Protein AF-A0A958AET6-F1 (afdb_monomer)

Foldseek 3Di:
DLLVVLVVLLVVLVVLLVVLCVVCDPDRPDPLLVVLSVLLVVLSVQLPPCVQNVVPPVRNVSSVVSSVSNVVSSVVNVVVD

pLDDT: mean 94.29, std 5.46, range [73.06, 98.69]

Secondary structure (DSSP, 8-state):
-HHHHHHHHHHHHHHHHHHHHHHH-SS-S-HHHHHHHHHHHHHHHHHT-THHHHTGGGTHHHHHHHHHHHHHHHHHHHTT-

Solvent-accessible surface area (backbone atoms only — not comparable to full-atom values): 4360 Å² total; per-residue (Å²): 109,72,54,62,55,48,52,54,50,49,53,54,50,52,54,54,53,54,50,48,46,65,72,56,44,99,73,53,85,51,66,67,41,47,49,25,54,50,52,20,49,55,26,44,58,60,30,66,38,62,68,27,49,72,63,30,84,85,29,40,64,58,24,49,54,24,48,52,48,21,51,53,23,49,55,60,26,59,79,73,110

Mean predicted aligned error: 2.94 Å

Radius of gyration: 13.25 Å; Cα contacts (8 Å, |Δi|>4): 81; chains: 1; bounding box: 31×17×37 Å

Sequence (81 aa):
KMQKDTLRRIHKTSAALHALFKEAGPFPDDPQMRFQLNEAHWHLLRAETSCNLFWGEAWVDRAHKDLDAVWFNIDEARKRL

Structure (mmCIF, N/CA/C/O backbone):
data_AF-A0A958AET6-F1
#
_entry.id   AF-A0A958AET6-F1
#
loop_
_atom_site.group_PDB
_atom_site.id
_atom_site.type_symbol
_atom_site.label_atom_id
_atom_site.label_alt_id
_atom_site.label_comp_id
_atom_site.label_asym_id
_atom_site.label_entity_id
_atom_site.label_seq_id
_atom_site.pdbx_PDB_ins_code
_atom_site.Cartn_x
_atom_site.Cartn_y
_atom_site.Cartn_z
_atom_site.occupancy
_atom_site.B_iso_or_equiv
_atom_site.auth_seq_id
_atom_site.auth_comp_id
_atom_site.auth_asym_id
_atom_site.auth_atom_id
_atom_site.pdbx_PDB_model_num
ATOM 1 N N . LYS A 1 1 ? -8.142 -6.939 18.813 1.00 81.19 1 LYS A N 1
ATOM 2 C CA . LYS A 1 1 ? -9.090 -5.808 18.632 1.00 81.19 1 LYS A CA 1
ATOM 3 C C . LYS A 1 1 ? -8.904 -5.328 17.210 1.00 81.19 1 LYS A C 1
ATOM 5 O O . LYS A 1 1 ? -7.778 -4.964 16.875 1.00 81.19 1 LYS A O 1
ATOM 10 N N . MET A 1 2 ? -9.984 -5.280 16.438 1.00 87.88 2 MET A N 1
ATOM 11 C CA . MET A 1 2 ? -9.951 -5.138 14.981 1.00 87.88 2 MET A CA 1
ATOM 12 C C . MET A 1 2 ? -9.176 -3.905 14.478 1.00 87.88 2 MET A C 1
ATOM 14 O O . MET A 1 2 ? -8.427 -3.994 13.511 1.00 87.88 2 MET A O 1
ATOM 18 N N . GLN A 1 3 ? -9.219 -2.781 15.201 1.00 91.12 3 GLN A N 1
ATOM 19 C CA . GLN A 1 3 ? -8.418 -1.582 14.891 1.00 91.12 3 GLN A CA 1
ATOM 20 C C . GLN A 1 3 ? -6.899 -1.835 14.943 1.00 91.12 3 GLN A C 1
ATOM 22 O O . GLN A 1 3 ? -6.161 -1.408 14.059 1.00 91.12 3 GLN A O 1
ATOM 27 N N . LYS A 1 4 ? -6.413 -2.554 15.968 1.00 92.75 4 LYS A N 1
ATOM 28 C CA . LYS A 1 4 ? -4.983 -2.897 16.094 1.00 92.75 4 LYS A CA 1
ATOM 29 C C . LYS A 1 4 ? -4.552 -3.867 14.996 1.00 92.75 4 LYS A C 1
ATOM 31 O O . LYS A 1 4 ? -3.425 -3.783 14.517 1.00 92.75 4 LYS A O 1
ATOM 36 N N . ASP A 1 5 ? -5.439 -4.783 14.618 1.00 93.81 5 ASP A N 1
ATOM 37 C CA . ASP A 1 5 ? -5.207 -5.714 13.514 1.00 93.81 5 ASP A CA 1
ATOM 38 C C . ASP A 1 5 ? -5.138 -4.958 12.172 1.00 93.81 5 ASP A C 1
ATOM 40 O O . ASP A 1 5 ? -4.220 -5.184 11.384 1.00 93.81 5 ASP A O 1
ATOM 44 N N . THR A 1 6 ? -6.018 -3.972 11.972 1.00 94.56 6 THR A N 1
ATOM 45 C CA . THR A 1 6 ? -6.013 -3.077 10.802 1.00 94.56 6 THR A CA 1
ATOM 46 C C . THR A 1 6 ? -4.714 -2.277 10.714 1.00 94.56 6 THR A C 1
ATOM 48 O O . THR A 1 6 ? -4.072 -2.287 9.669 1.00 94.56 6 THR A O 1
ATOM 51 N N . LEU A 1 7 ? -4.259 -1.666 11.814 1.00 95.38 7 LEU A N 1
ATOM 52 C CA . LEU A 1 7 ? -2.980 -0.941 11.863 1.00 95.38 7 LEU A CA 1
ATOM 53 C C . LEU A 1 7 ? -1.783 -1.827 11.496 1.00 95.38 7 LEU A C 1
ATOM 55 O O . LEU A 1 7 ? -0.918 -1.416 10.725 1.00 95.38 7 LEU A O 1
ATOM 59 N N . ARG A 1 8 ? -1.742 -3.068 12.001 1.00 97.19 8 ARG A N 1
ATOM 60 C CA . ARG A 1 8 ? -0.697 -4.032 11.618 1.00 97.19 8 ARG A CA 1
ATOM 61 C C . ARG A 1 8 ? -0.740 -4.346 10.125 1.00 97.19 8 ARG A C 1
ATOM 63 O O . ARG A 1 8 ? 0.307 -4.451 9.487 1.00 97.19 8 ARG A O 1
ATOM 70 N N . ARG A 1 9 ? -1.940 -4.474 9.560 1.00 97.31 9 ARG A N 1
ATOM 71 C CA . ARG A 1 9 ? -2.132 -4.746 8.135 1.00 97.31 9 ARG A CA 1
ATOM 72 C C . ARG A 1 9 ? -1.721 -3.560 7.260 1.00 97.31 9 ARG A C 1
ATOM 74 O O . ARG A 1 9 ? -1.050 -3.783 6.254 1.00 97.31 9 ARG A O 1
ATOM 81 N N . ILE A 1 10 ? -2.048 -2.333 7.668 1.00 97.56 10 ILE A N 1
ATOM 82 C CA . ILE A 1 10 ? -1.571 -1.092 7.041 1.00 97.56 10 ILE A CA 1
ATOM 83 C C . ILE A 1 10 ? -0.045 -1.087 7.017 1.00 97.56 10 ILE A C 1
ATOM 85 O O . ILE A 1 10 ? 0.5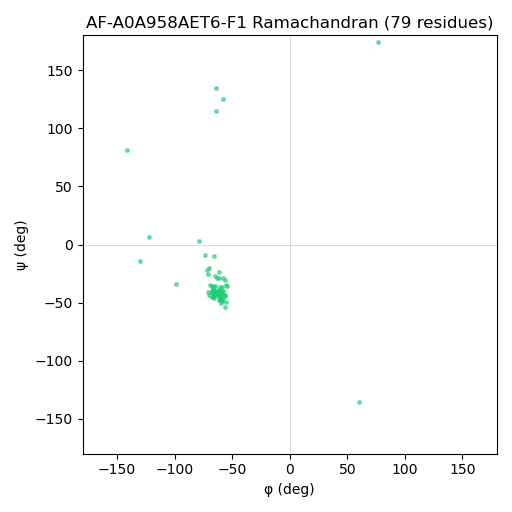41 -0.998 5.945 1.00 97.56 10 ILE A O 1
ATOM 89 N N . HIS A 1 11 ? 0.600 -1.286 8.170 1.00 98.19 11 HIS A N 1
ATOM 90 C CA . HIS A 1 11 ? 2.059 -1.255 8.264 1.00 98.19 11 HIS A CA 1
ATOM 91 C C . HIS A 1 11 ? 2.729 -2.284 7.341 1.00 98.19 11 HIS A C 1
ATOM 93 O O . HIS A 1 11 ? 3.643 -1.943 6.593 1.00 98.19 11 HIS A O 1
ATOM 99 N N . LYS A 1 12 ? 2.231 -3.530 7.328 1.00 98.44 12 LYS A N 1
ATOM 100 C CA . LYS A 1 12 ? 2.724 -4.580 6.423 1.00 98.44 12 LYS A CA 1
ATOM 101 C C . LYS A 1 12 ? 2.559 -4.196 4.948 1.00 98.44 12 LYS A C 1
ATOM 103 O O . LYS A 1 12 ? 3.465 -4.420 4.153 1.00 98.44 12 LYS A O 1
ATOM 108 N N . THR A 1 13 ? 1.402 -3.651 4.588 1.00 98.56 13 THR A N 1
ATOM 109 C CA . THR A 1 13 ? 1.067 -3.297 3.200 1.00 98.56 13 THR A CA 1
ATOM 110 C C . THR A 1 13 ? 1.896 -2.101 2.726 1.00 98.56 13 THR A C 1
ATOM 112 O O . THR A 1 13 ? 2.480 -2.150 1.647 1.00 98.56 13 THR A O 1
ATOM 115 N N . SER A 1 14 ? 2.045 -1.082 3.575 1.00 98.50 14 SER A N 1
ATOM 116 C CA . SER A 1 14 ? 2.907 0.076 3.334 1.00 98.50 14 SER A CA 1
ATOM 117 C C . SER A 1 14 ? 4.364 -0.342 3.127 1.00 98.50 14 SER A C 1
ATOM 119 O O . SER A 1 14 ? 4.973 0.042 2.130 1.00 98.50 14 SER A O 1
ATOM 121 N N . ALA A 1 15 ? 4.906 -1.205 3.993 1.00 98.50 15 ALA A N 1
ATOM 122 C CA . ALA A 1 15 ? 6.268 -1.716 3.845 1.00 98.50 15 ALA A CA 1
ATOM 123 C C . ALA A 1 15 ? 6.476 -2.464 2.514 1.00 98.50 15 ALA A C 1
ATOM 125 O O . ALA A 1 15 ? 7.492 -2.266 1.850 1.00 98.50 15 ALA A O 1
ATOM 126 N N . ALA A 1 16 ? 5.505 -3.286 2.102 1.00 98.44 16 ALA A N 1
ATOM 127 C CA . ALA A 1 16 ? 5.571 -4.016 0.839 1.00 98.44 16 ALA A CA 1
ATOM 128 C C . ALA A 1 16 ? 5.555 -3.078 -0.380 1.00 98.44 16 ALA A C 1
ATOM 130 O O . ALA A 1 16 ? 6.354 -3.264 -1.299 1.00 98.44 16 ALA A O 1
ATOM 131 N N . LEU A 1 17 ? 4.697 -2.052 -0.372 1.00 98.25 17 LEU A N 1
ATOM 132 C CA . LEU A 1 17 ? 4.635 -1.068 -1.453 1.00 98.25 17 LEU A CA 1
ATOM 133 C C . LEU A 1 17 ? 5.924 -0.236 -1.546 1.00 98.25 17 LEU A C 1
ATOM 135 O O . LEU A 1 17 ? 6.446 -0.031 -2.636 1.00 98.25 17 LEU A O 1
ATOM 139 N N . HIS A 1 18 ? 6.481 0.198 -0.414 1.00 97.88 18 HIS A N 1
ATOM 140 C CA . HIS A 1 18 ? 7.737 0.956 -0.3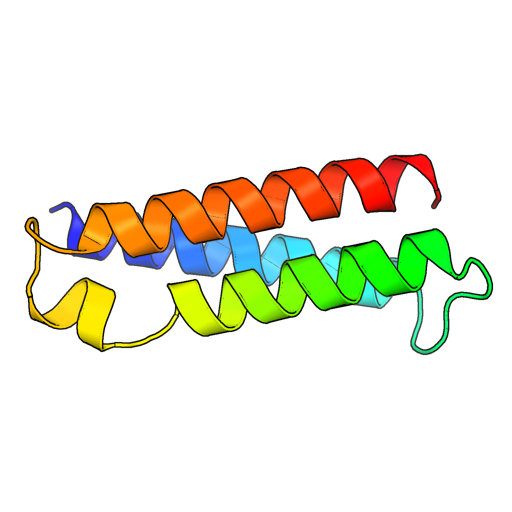99 1.00 97.88 18 HIS A CA 1
ATOM 141 C C . HIS A 1 18 ? 8.934 0.123 -0.872 1.00 97.88 18 HIS A C 1
ATOM 143 O O . HIS A 1 18 ? 9.808 0.645 -1.564 1.00 97.88 18 HIS A O 1
ATOM 149 N N . ALA A 1 19 ? 8.976 -1.169 -0.533 1.00 98.00 19 ALA A N 1
ATOM 150 C CA . ALA A 1 19 ? 9.980 -2.080 -1.077 1.00 98.00 19 ALA A CA 1
ATOM 151 C C . ALA A 1 19 ? 9.865 -2.174 -2.606 1.00 98.00 19 ALA A C 1
ATOM 153 O O . ALA A 1 19 ? 10.867 -2.034 -3.302 1.00 98.00 19 ALA A O 1
ATOM 154 N N . LEU A 1 20 ? 8.640 -2.298 -3.124 1.00 97.12 20 LEU A N 1
ATOM 155 C CA . LEU A 1 20 ? 8.393 -2.332 -4.561 1.00 97.12 20 LEU A CA 1
ATOM 156 C C . LEU A 1 20 ? 8.784 -1.020 -5.260 1.00 97.12 20 LEU A C 1
ATOM 158 O O . LEU A 1 20 ? 9.411 -1.065 -6.311 1.00 97.12 20 LEU A O 1
ATOM 162 N N . 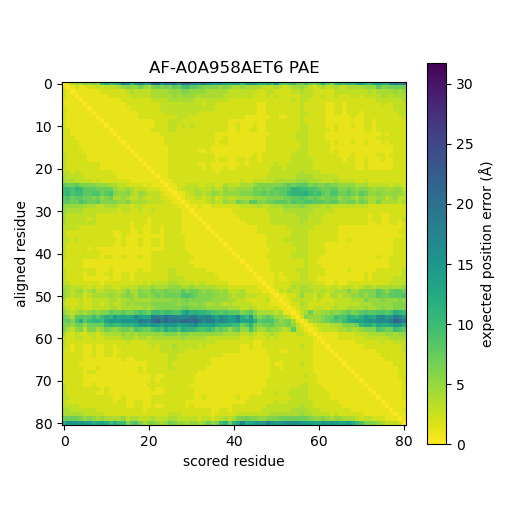PHE A 1 21 ? 8.489 0.144 -4.671 1.00 97.12 21 PHE A N 1
ATOM 163 C CA . PHE A 1 21 ? 8.963 1.433 -5.195 1.00 97.12 21 PHE A CA 1
AT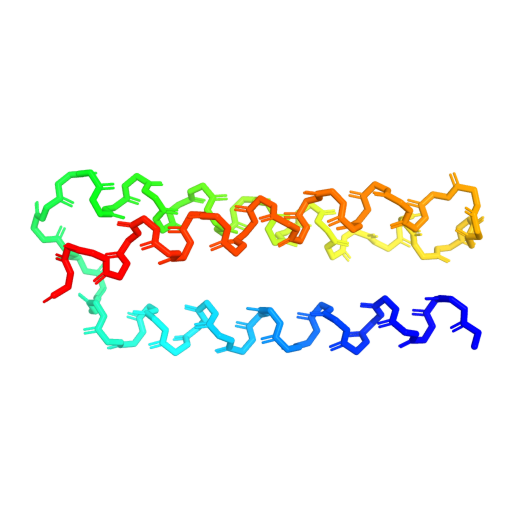OM 164 C C . PHE A 1 21 ? 10.491 1.498 -5.280 1.00 97.12 21 PHE A C 1
ATOM 166 O O . PHE A 1 21 ? 11.041 2.020 -6.247 1.00 97.12 21 PHE A O 1
ATOM 173 N N . LYS A 1 22 ? 11.186 0.955 -4.276 1.00 96.25 22 LYS A N 1
ATOM 174 C CA . LYS A 1 22 ? 12.650 0.900 -4.268 1.00 96.25 22 LYS A CA 1
ATOM 175 C C . LYS A 1 22 ? 13.195 -0.030 -5.356 1.00 96.25 22 LYS A C 1
ATOM 177 O O . LYS A 1 22 ? 14.208 0.304 -5.960 1.00 96.25 22 LYS A O 1
ATOM 182 N N . GLU A 1 23 ? 12.540 -1.167 -5.590 1.00 95.56 23 GLU A N 1
ATOM 183 C CA . GLU A 1 23 ? 12.880 -2.118 -6.660 1.00 95.56 23 GLU A CA 1
ATOM 184 C C . GLU A 1 23 ? 12.643 -1.512 -8.054 1.00 95.56 23 GLU A C 1
ATOM 186 O O . GLU A 1 23 ? 13.518 -1.588 -8.910 1.00 95.56 23 GLU A O 1
ATOM 191 N N . ALA A 1 24 ? 11.493 -0.867 -8.266 1.00 94.62 24 ALA A N 1
ATOM 192 C CA . ALA A 1 24 ? 11.091 -0.293 -9.552 1.00 94.62 24 ALA A CA 1
ATOM 193 C C . ALA A 1 24 ? 11.880 0.972 -9.943 1.00 94.62 24 ALA A C 1
ATOM 195 O O . ALA A 1 24 ? 11.930 1.345 -11.115 1.00 94.62 24 ALA A O 1
ATOM 196 N N . GLY A 1 25 ? 12.481 1.652 -8.964 1.00 93.19 25 GLY A N 1
ATOM 197 C CA . GLY A 1 25 ? 13.136 2.938 -9.163 1.00 93.19 25 GLY A CA 1
ATOM 198 C C . GLY A 1 25 ? 12.146 4.110 -9.293 1.00 93.19 25 GLY A C 1
ATOM 199 O O . GLY A 1 25 ? 10.929 3.926 -9.311 1.00 93.19 25 GLY A O 1
ATOM 200 N N . PRO A 1 26 ? 12.654 5.354 -9.356 1.00 86.50 26 PRO A N 1
ATOM 201 C CA . PRO A 1 26 ? 11.820 6.558 -9.289 1.00 86.50 26 PRO A CA 1
ATOM 202 C C . PRO A 1 26 ? 10.959 6.788 -10.539 1.00 86.50 26 PRO A C 1
ATOM 204 O O . PRO A 1 26 ? 9.920 7.439 -10.449 1.00 86.50 26 PRO A O 1
ATOM 207 N N . PHE A 1 27 ? 11.376 6.265 -11.696 1.00 86.81 27 PHE A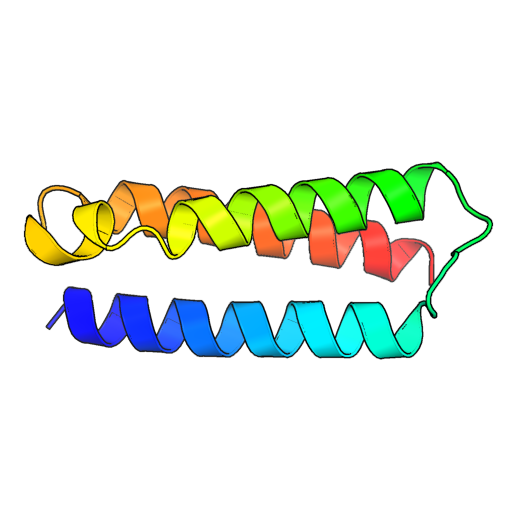 N 1
ATOM 208 C CA . PHE A 1 27 ? 10.692 6.454 -12.975 1.00 86.81 27 PHE A CA 1
ATOM 209 C C . PHE A 1 27 ? 10.726 5.160 -13.800 1.00 86.81 27 PHE A C 1
ATOM 211 O O . PHE A 1 2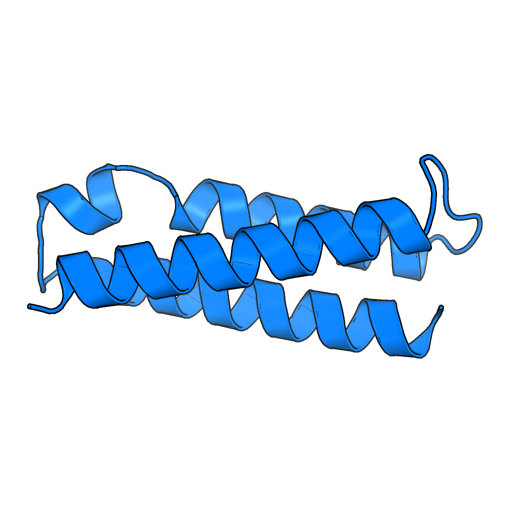7 ? 11.579 5.026 -14.673 1.00 86.81 27 PHE A O 1
ATOM 218 N N . PRO A 1 28 ? 9.827 4.197 -13.529 1.00 91.31 28 PRO A N 1
ATOM 219 C CA . PRO A 1 28 ? 9.739 2.985 -14.335 1.00 91.31 28 PRO A CA 1
ATOM 220 C C . PRO A 1 28 ? 9.326 3.320 -15.772 1.00 91.31 28 PRO A C 1
ATOM 222 O O . PRO A 1 28 ? 8.382 4.086 -15.981 1.00 91.31 28 PRO A O 1
ATOM 225 N N . ASP A 1 29 ? 9.995 2.735 -16.766 1.00 92.62 29 ASP A N 1
ATOM 226 C CA . ASP A 1 29 ? 9.702 3.014 -18.178 1.00 92.62 29 ASP A CA 1
ATOM 227 C C . ASP A 1 29 ? 8.315 2.491 -18.593 1.00 92.62 29 ASP A C 1
ATOM 229 O O . ASP A 1 29 ? 7.584 3.168 -19.325 1.00 92.62 29 ASP A O 1
ATOM 233 N N . ASP A 1 30 ? 7.897 1.335 -18.061 1.00 95.44 30 ASP A N 1
ATOM 234 C CA . ASP A 1 30 ? 6.593 0.731 -18.347 1.00 95.44 30 ASP A CA 1
ATOM 235 C C . ASP A 1 30 ? 5.438 1.630 -17.832 1.00 95.44 30 ASP A C 1
ATOM 237 O O . ASP A 1 30 ? 5.280 1.833 -16.620 1.00 95.44 30 ASP A O 1
ATOM 241 N N . PRO A 1 31 ? 4.595 2.191 -18.728 1.00 95.38 31 PRO A N 1
ATOM 242 C CA . PRO A 1 31 ? 3.428 2.985 -18.343 1.00 95.38 31 PRO A CA 1
ATOM 243 C C . PRO A 1 31 ? 2.429 2.211 -17.480 1.00 95.38 31 PRO A C 1
ATOM 245 O O . PRO A 1 31 ? 1.825 2.784 -16.572 1.00 95.38 31 PRO A O 1
ATOM 248 N N . GLN A 1 32 ? 2.251 0.917 -17.746 1.00 96.50 32 GLN A N 1
ATOM 249 C CA . GLN A 1 32 ? 1.313 0.092 -17.004 1.00 96.50 32 GLN A CA 1
ATOM 250 C C . GLN A 1 32 ? 1.827 -0.162 -15.590 1.00 96.50 32 GLN A C 1
ATOM 252 O O . GLN A 1 32 ? 1.042 -0.069 -14.650 1.00 96.50 32 GLN A O 1
ATOM 257 N N . MET A 1 33 ? 3.125 -0.417 -15.422 1.00 96.00 33 MET A N 1
ATOM 258 C CA . MET A 1 33 ? 3.747 -0.529 -14.101 1.00 96.00 33 MET A CA 1
ATOM 259 C C . MET A 1 33 ? 3.585 0.765 -13.294 1.00 96.00 33 MET A C 1
ATOM 261 O O . MET A 1 33 ? 3.138 0.721 -12.148 1.00 96.00 33 MET A O 1
ATOM 265 N N . ARG A 1 34 ? 3.864 1.927 -13.905 1.00 95.81 34 ARG A N 1
ATOM 266 C CA . ARG A 1 34 ? 3.647 3.243 -13.276 1.00 95.81 34 ARG A CA 1
ATOM 267 C C . ARG A 1 34 ? 2.206 3.434 -12.816 1.00 95.81 34 ARG A C 1
ATOM 269 O O . ARG A 1 34 ? 1.979 3.908 -11.706 1.00 95.81 34 ARG A O 1
ATOM 276 N N . PHE A 1 35 ? 1.241 3.055 -13.653 1.00 96.81 35 PHE A N 1
ATOM 277 C CA . PHE A 1 35 ? -0.174 3.111 -13.301 1.00 96.81 35 PHE A CA 1
ATOM 278 C C . PHE A 1 35 ? -0.481 2.254 -12.066 1.00 96.81 35 PHE A C 1
ATOM 280 O O . PHE A 1 35 ? -1.037 2.770 -11.103 1.00 96.81 35 PHE A O 1
ATOM 287 N N . GLN A 1 36 ? -0.052 0.988 -12.049 1.00 98.12 36 GLN A N 1
ATOM 288 C CA . GLN A 1 36 ? -0.305 0.076 -10.925 1.00 98.12 36 GLN A CA 1
ATOM 289 C C . GLN A 1 36 ? 0.326 0.586 -9.619 1.00 98.12 36 GLN A C 1
ATOM 291 O O . GLN A 1 36 ? -0.312 0.574 -8.570 1.00 98.12 36 GLN A O 1
ATOM 296 N N . LEU A 1 37 ? 1.559 1.101 -9.673 1.00 97.69 37 LEU A N 1
ATOM 297 C CA . LEU A 1 37 ? 2.225 1.683 -8.503 1.00 97.69 37 LEU A CA 1
ATOM 298 C C . LEU A 1 37 ? 1.491 2.918 -7.963 1.00 97.69 37 LEU A C 1
ATOM 300 O O . LEU A 1 37 ? 1.353 3.072 -6.748 1.00 97.69 37 LEU A O 1
ATOM 304 N N . ASN A 1 38 ? 0.995 3.780 -8.852 1.00 97.38 38 ASN A N 1
ATOM 305 C CA . ASN A 1 38 ? 0.211 4.947 -8.460 1.00 97.38 38 ASN A CA 1
ATOM 306 C C . ASN A 1 38 ? -1.129 4.547 -7.833 1.00 97.38 38 ASN A C 1
ATOM 308 O O . ASN A 1 38 ? -1.471 5.068 -6.774 1.00 97.38 38 ASN A O 1
ATOM 312 N N . GLU A 1 39 ? -1.856 3.601 -8.428 1.00 98.44 39 GLU A N 1
ATOM 313 C CA . GLU A 1 39 ? -3.120 3.101 -7.872 1.00 98.44 39 GLU A CA 1
ATOM 314 C C . GLU A 1 39 ? -2.910 2.442 -6.502 1.00 98.44 39 GLU A C 1
ATOM 316 O O . GLU A 1 39 ? -3.630 2.740 -5.545 1.00 98.44 39 GLU A O 1
ATOM 321 N N . ALA A 1 40 ? -1.869 1.614 -6.359 1.00 98.25 40 ALA A N 1
ATOM 322 C CA . ALA A 1 40 ? -1.485 1.020 -5.081 1.00 98.25 40 ALA A CA 1
ATOM 323 C C . ALA A 1 40 ? -1.233 2.093 -4.008 1.00 98.25 40 ALA A C 1
ATOM 325 O O . ALA A 1 40 ? -1.695 1.970 -2.873 1.00 98.25 40 ALA A O 1
ATOM 326 N N . HIS A 1 41 ? -0.532 3.170 -4.366 1.00 98.12 41 HIS A N 1
ATOM 327 C CA . HIS A 1 41 ? -0.251 4.272 -3.450 1.00 98.12 41 HIS A CA 1
ATOM 328 C C . HIS A 1 41 ? -1.523 5.034 -3.064 1.00 98.12 41 HIS A C 1
ATOM 330 O O . HIS A 1 41 ? -1.754 5.283 -1.880 1.00 98.12 41 HIS A O 1
ATOM 336 N N . TRP A 1 42 ? -2.395 5.336 -4.026 1.00 98.25 42 TRP A N 1
ATOM 337 C CA . TRP A 1 42 ? -3.671 5.999 -3.759 1.00 98.25 42 TRP A CA 1
ATOM 338 C C . TRP A 1 42 ? -4.572 5.198 -2.817 1.00 98.25 42 TRP A C 1
ATOM 340 O O . TRP A 1 42 ? -5.147 5.763 -1.881 1.00 98.25 42 TRP A O 1
ATOM 350 N N . HIS A 1 43 ? -4.669 3.883 -3.013 1.00 98.50 43 HIS A N 1
ATOM 351 C CA . HIS A 1 43 ? -5.416 3.012 -2.110 1.00 98.50 43 HIS A CA 1
ATOM 352 C C . HIS A 1 43 ? -4.800 2.956 -0.710 1.00 98.50 43 HIS A C 1
ATOM 354 O O . HIS A 1 43 ? -5.534 3.020 0.278 1.00 98.50 43 HIS A O 1
ATOM 360 N N . LEU A 1 44 ? -3.468 2.908 -0.598 1.00 98.38 44 LEU A N 1
ATOM 361 C CA . LEU A 1 44 ? -2.797 2.911 0.702 1.00 98.38 44 LEU A CA 1
ATOM 362 C C . LEU A 1 44 ? -3.106 4.192 1.491 1.00 98.38 44 LEU A C 1
ATOM 364 O O . LEU A 1 44 ? -3.516 4.105 2.648 1.00 98.38 44 LEU A O 1
ATOM 368 N N . LEU A 1 45 ? -2.999 5.364 0.857 1.00 97.81 45 LEU A N 1
ATOM 369 C CA . LEU A 1 45 ? -3.303 6.651 1.495 1.00 97.81 45 LEU A CA 1
ATOM 370 C C . LEU A 1 45 ? -4.749 6.711 2.005 1.00 97.81 45 LEU A C 1
ATOM 372 O O . LEU A 1 45 ? -5.016 7.200 3.103 1.00 97.81 45 LEU A O 1
ATOM 376 N N . ARG A 1 46 ? -5.699 6.175 1.231 1.00 96.75 46 ARG A N 1
ATOM 377 C CA . ARG A 1 46 ? -7.099 6.064 1.659 1.00 96.75 46 ARG A CA 1
ATOM 378 C C . ARG A 1 46 ? -7.278 5.112 2.839 1.00 96.75 46 ARG A C 1
ATOM 380 O O . ARG A 1 46 ? -8.000 5.454 3.780 1.00 96.75 46 ARG A O 1
ATOM 387 N N . ALA A 1 47 ? -6.623 3.951 2.816 1.00 96.31 47 ALA A N 1
ATOM 388 C CA . ALA A 1 47 ? -6.671 2.986 3.911 1.00 96.31 47 ALA A CA 1
ATOM 389 C C . ALA A 1 47 ? -6.130 3.576 5.224 1.00 96.31 47 ALA A C 1
ATOM 391 O O . ALA A 1 47 ? -6.686 3.304 6.290 1.00 96.31 47 ALA A O 1
ATOM 392 N N . GLU A 1 48 ? -5.095 4.414 5.138 1.00 95.62 48 GLU A N 1
ATOM 393 C CA . GLU A 1 48 ? -4.430 5.078 6.265 1.00 95.62 48 GLU A CA 1
ATOM 394 C C . GLU A 1 48 ? -5.234 6.225 6.892 1.00 95.62 48 GLU A C 1
ATOM 396 O O . GLU A 1 48 ? -4.878 6.710 7.969 1.00 95.62 48 GLU A O 1
ATOM 401 N N . THR A 1 49 ? -6.345 6.649 6.279 1.00 94.00 49 THR A N 1
ATOM 402 C CA . THR A 1 49 ? -7.174 7.719 6.845 1.00 94.00 49 THR A CA 1
ATOM 403 C C . THR A 1 49 ? -7.673 7.360 8.250 1.00 94.00 49 THR A C 1
ATOM 405 O O . THR A 1 49 ? -8.318 6.333 8.482 1.00 94.00 49 THR A O 1
ATOM 408 N N . SER A 1 50 ? -7.402 8.245 9.215 1.00 88.12 50 SER A N 1
ATOM 409 C CA . SER A 1 50 ? -7.691 8.017 10.639 1.00 88.12 50 SER A CA 1
ATOM 410 C C . SER A 1 50 ? -9.173 7.743 10.919 1.00 88.12 50 SER A C 1
ATOM 412 O O . SER A 1 50 ? -9.495 6.981 11.833 1.00 88.12 50 SER A O 1
ATOM 414 N N . CYS A 1 51 ? -10.076 8.287 10.095 1.00 88.75 51 CYS A N 1
ATOM 415 C CA . CYS A 1 51 ? -11.518 8.048 10.154 1.00 88.75 51 CYS A CA 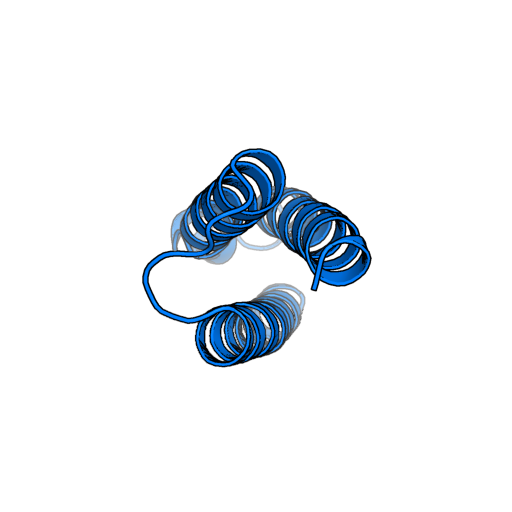1
ATOM 416 C C . CYS A 1 51 ? -11.883 6.555 10.098 1.00 88.75 51 CYS A C 1
ATOM 418 O O . CYS A 1 51 ? -12.813 6.141 10.789 1.00 88.75 51 CYS A O 1
ATOM 420 N N . ASN A 1 52 ? -11.145 5.737 9.337 1.00 89.56 52 ASN A N 1
ATOM 421 C CA . ASN A 1 52 ? -11.401 4.294 9.239 1.00 89.56 52 ASN A CA 1
ATOM 422 C C . ASN A 1 52 ? -11.166 3.560 10.568 1.00 89.56 52 ASN A C 1
ATOM 424 O O . ASN A 1 52 ? -11.767 2.520 10.820 1.00 89.56 52 ASN A O 1
ATOM 428 N N . LEU A 1 53 ? -10.290 4.098 11.421 1.00 89.62 53 LEU A N 1
ATOM 429 C CA . LEU A 1 53 ? -9.921 3.503 12.705 1.00 89.62 53 LEU A CA 1
ATOM 430 C C . LEU A 1 53 ? -10.679 4.139 13.871 1.00 89.62 53 LEU A C 1
ATOM 432 O O . LEU A 1 53 ? -11.007 3.441 14.831 1.00 89.62 53 LEU A O 1
ATOM 436 N N . PHE A 1 54 ? -10.975 5.439 13.786 1.00 86.81 54 PHE A N 1
ATOM 437 C CA . PHE A 1 54 ? -11.658 6.201 14.833 1.00 86.81 54 PHE A CA 1
ATOM 438 C C . PHE A 1 54 ? -13.053 5.641 15.137 1.00 86.81 54 PHE A C 1
ATOM 440 O O . PHE A 1 54 ? -13.367 5.379 16.296 1.00 86.81 54 PHE A O 1
ATOM 447 N N . TRP A 1 55 ? -13.849 5.359 14.100 1.00 83.75 55 TRP A N 1
ATOM 448 C CA . TRP A 1 55 ? -15.196 4.786 14.242 1.00 83.75 55 TRP A CA 1
ATOM 449 C C . TRP A 1 55 ? -15.205 3.273 14.512 1.00 83.75 55 TRP A C 1
ATOM 451 O O . TRP A 1 55 ? -16.269 2.660 14.608 1.00 83.75 55 TRP A O 1
ATOM 461 N N . GLY A 1 56 ? -14.027 2.660 14.658 1.00 78.62 56 GLY A N 1
ATOM 462 C CA . GLY A 1 56 ? -13.882 1.255 15.019 1.00 78.62 56 GLY A CA 1
ATOM 463 C C . GLY A 1 56 ? -14.528 0.302 14.017 1.00 78.62 56 GLY A C 1
ATOM 464 O O . GLY A 1 56 ? -14.357 0.436 12.807 1.00 78.62 56 GLY A O 1
ATOM 465 N N . GLU A 1 57 ? -15.242 -0.698 14.534 1.00 73.06 57 GLU A N 1
ATOM 466 C CA . GLU A 1 57 ? -15.701 -1.859 13.759 1.00 73.06 57 GLU A CA 1
ATOM 467 C C . GLU A 1 57 ? -16.642 -1.514 12.603 1.00 73.06 57 GLU A C 1
ATOM 469 O O . GLU A 1 57 ? -16.688 -2.243 11.622 1.00 73.06 57 GLU A O 1
ATOM 474 N N . ALA A 1 58 ? -17.329 -0.374 12.660 1.00 77.88 58 ALA A N 1
ATOM 475 C CA . ALA A 1 58 ? -18.235 0.030 11.595 1.00 77.88 58 ALA A CA 1
ATOM 476 C C . ALA A 1 58 ? -17.507 0.439 10.293 1.00 77.88 58 ALA A C 1
ATOM 478 O O . ALA A 1 58 ? -18.148 0.533 9.246 1.00 77.88 58 ALA A O 1
ATOM 479 N N . TRP A 1 59 ? -16.210 0.781 10.353 1.00 85.62 59 TRP A N 1
ATOM 480 C CA . TRP A 1 59 ? -15.491 1.427 9.239 1.00 85.62 59 TRP A CA 1
ATOM 481 C C . TRP A 1 59 ? -14.155 0.767 8.865 1.00 85.62 59 TRP A C 1
ATOM 483 O O . TRP A 1 59 ? -13.656 1.018 7.767 1.00 85.62 59 TRP A O 1
ATOM 493 N N . VAL A 1 60 ? -13.605 -0.122 9.701 1.00 92.06 60 VAL A N 1
ATOM 494 C CA . VAL A 1 60 ? -12.364 -0.872 9.399 1.00 92.06 60 VAL A CA 1
ATOM 495 C C . VAL A 1 60 ? -12.439 -1.676 8.100 1.00 92.06 60 VAL A C 1
ATOM 497 O O . VAL A 1 60 ? -11.436 -1.794 7.399 1.00 92.06 60 VAL A O 1
ATOM 500 N N . ASP A 1 61 ? -13.624 -2.149 7.710 1.00 92.50 61 ASP A N 1
ATOM 501 C CA . ASP A 1 61 ? -13.819 -2.864 6.444 1.00 92.50 61 ASP A CA 1
ATOM 502 C C . ASP A 1 61 ? -13.484 -2.005 5.220 1.00 92.50 61 ASP A C 1
ATOM 504 O O . ASP A 1 61 ? -13.052 -2.526 4.194 1.00 92.50 61 ASP A O 1
ATOM 508 N N . ARG A 1 62 ? -13.647 -0.678 5.311 1.00 93.62 62 ARG A N 1
ATOM 509 C CA . ARG A 1 62 ? -13.259 0.238 4.229 1.00 93.62 62 ARG A CA 1
ATOM 510 C C . ARG A 1 62 ? -11.746 0.261 4.059 1.00 93.62 62 ARG A C 1
ATOM 512 O O . ARG A 1 62 ? -11.270 0.107 2.938 1.00 93.62 62 ARG A O 1
ATOM 519 N N . ALA A 1 63 ? -11.008 0.356 5.168 1.00 95.31 63 ALA A N 1
ATOM 520 C CA . ALA A 1 63 ? -9.555 0.229 5.140 1.00 95.31 63 ALA A CA 1
ATOM 521 C C . ALA A 1 63 ? -9.139 -1.141 4.600 1.00 95.31 63 ALA A C 1
ATOM 523 O O . ALA A 1 63 ? -8.241 -1.216 3.773 1.00 95.31 63 ALA A O 1
ATOM 524 N N . HIS A 1 64 ? -9.805 -2.226 5.002 1.00 95.81 64 HIS A N 1
ATOM 525 C CA . HIS A 1 64 ? -9.493 -3.558 4.487 1.00 95.81 64 HIS A CA 1
ATOM 526 C C . HIS A 1 64 ? -9.694 -3.687 2.975 1.00 95.81 64 HIS A C 1
ATOM 528 O O . HIS A 1 64 ? -8.792 -4.199 2.320 1.00 95.81 64 HIS A O 1
ATOM 534 N N . LYS A 1 65 ? -10.792 -3.156 2.424 1.00 96.88 65 LYS A N 1
ATOM 535 C CA . LYS A 1 65 ? -11.031 -3.138 0.971 1.00 96.88 65 LYS A CA 1
ATOM 536 C C . LYS A 1 65 ? -9.956 -2.364 0.215 1.00 96.88 65 LYS A C 1
ATOM 538 O O . LYS A 1 65 ? -9.496 -2.822 -0.825 1.00 96.88 65 LYS A O 1
ATOM 543 N N . ASP A 1 66 ? -9.543 -1.211 0.737 1.00 97.88 66 ASP A N 1
ATOM 544 C CA . ASP A 1 66 ? -8.449 -0.452 0.133 1.00 97.88 66 ASP A CA 1
ATOM 545 C C . ASP A 1 66 ? -7.122 -1.218 0.228 1.00 97.88 66 ASP A C 1
ATOM 547 O O . ASP A 1 66 ? -6.412 -1.318 -0.764 1.00 97.88 66 ASP A O 1
ATOM 551 N N . LEU A 1 67 ? -6.817 -1.853 1.365 1.00 98.31 67 LEU A N 1
ATOM 552 C CA . LEU A 1 67 ? -5.617 -2.687 1.513 1.00 98.31 67 LEU A CA 1
ATOM 553 C C . LEU A 1 67 ? -5.611 -3.887 0.556 1.00 98.31 67 LEU A C 1
ATOM 555 O O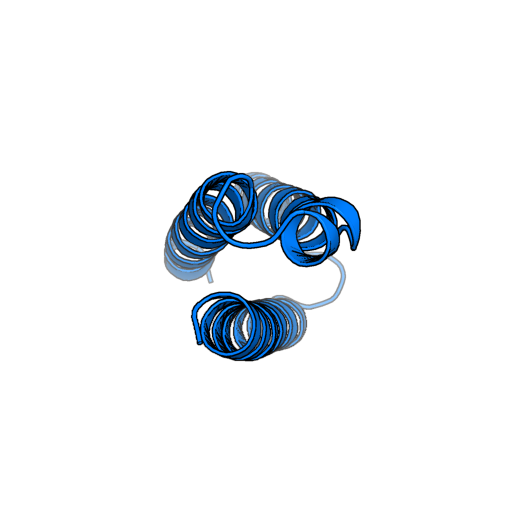 . LEU A 1 67 ? -4.553 -4.216 0.027 1.00 98.31 67 LEU A O 1
ATOM 559 N N . ASP A 1 68 ? -6.756 -4.533 0.318 1.00 98.62 68 ASP A N 1
ATOM 560 C CA . ASP A 1 68 ? -6.889 -5.586 -0.700 1.00 98.62 68 ASP A CA 1
ATOM 561 C C . ASP A 1 68 ? -6.561 -5.049 -2.100 1.00 98.62 68 ASP A C 1
ATOM 563 O O . ASP A 1 68 ? -5.813 -5.681 -2.847 1.00 98.62 68 ASP A O 1
ATOM 567 N N . ALA A 1 69 ? -7.048 -3.849 -2.431 1.00 98.62 69 ALA A N 1
ATOM 568 C CA . ALA A 1 69 ? -6.739 -3.197 -3.698 1.00 98.62 69 ALA A CA 1
ATOM 569 C C . ALA A 1 69 ? -5.248 -2.838 -3.822 1.00 98.62 69 ALA A C 1
ATOM 571 O O . ALA A 1 69 ? -4.682 -2.976 -4.906 1.00 98.62 69 ALA A O 1
ATOM 572 N N . VAL A 1 70 ? -4.573 -2.444 -2.732 1.00 98.69 70 VAL A N 1
ATOM 573 C CA . VAL A 1 70 ? -3.111 -2.242 -2.751 1.00 98.69 70 VAL A CA 1
ATOM 574 C C . VAL A 1 70 ? -2.396 -3.532 -3.153 1.00 98.69 70 VAL A C 1
ATOM 576 O O . VAL A 1 70 ? -1.547 -3.503 -4.039 1.00 98.69 70 VAL A O 1
ATOM 579 N N . TRP A 1 71 ? -2.746 -4.663 -2.532 1.00 98.62 71 TRP A N 1
ATOM 580 C CA . TRP A 1 71 ? -2.119 -5.953 -2.838 1.00 98.62 71 TRP A CA 1
ATOM 581 C C . TRP A 1 71 ? -2.374 -6.398 -4.275 1.00 98.62 71 TRP A C 1
ATOM 583 O O . TRP A 1 71 ? -1.435 -6.818 -4.944 1.00 98.62 71 TRP A O 1
ATOM 593 N N . PHE A 1 72 ? -3.596 -6.216 -4.779 1.00 98.62 72 PHE A N 1
ATOM 594 C CA . PHE A 1 72 ? -3.909 -6.476 -6.183 1.00 98.62 72 PHE A CA 1
ATOM 595 C C . PHE A 1 72 ? -2.986 -5.695 -7.135 1.00 98.62 72 PHE A C 1
ATOM 597 O O . PHE A 1 72 ? -2.377 -6.279 -8.030 1.00 98.62 72 PHE A O 1
ATOM 604 N N . ASN A 1 73 ? -2.829 -4.386 -6.913 1.00 98.50 73 ASN A N 1
ATOM 605 C CA . ASN A 1 73 ? -1.975 -3.546 -7.754 1.00 98.50 73 ASN A CA 1
ATOM 606 C C . ASN A 1 73 ? -0.476 -3.876 -7.583 1.00 98.50 73 ASN A C 1
ATOM 608 O O . ASN A 1 73 ? 0.275 -3.836 -8.557 1.00 98.50 73 ASN A O 1
ATOM 612 N N . ILE A 1 74 ? -0.026 -4.246 -6.374 1.00 98.19 74 ILE A N 1
ATOM 613 C CA . ILE A 1 74 ? 1.339 -4.753 -6.136 1.00 98.19 74 ILE A CA 1
ATOM 614 C C . ILE A 1 74 ? 1.593 -6.007 -6.974 1.00 98.19 74 ILE A C 1
ATOM 616 O O . ILE A 1 74 ? 2.624 -6.093 -7.639 1.00 98.19 74 ILE A O 1
ATOM 620 N N . ASP A 1 75 ? 0.669 -6.966 -6.960 1.00 98.31 75 ASP A N 1
ATOM 621 C CA . ASP A 1 75 ? 0.819 -8.217 -7.701 1.00 98.31 75 ASP A CA 1
ATOM 622 C C . ASP A 1 75 ? 0.822 -7.971 -9.217 1.00 98.31 75 ASP A C 1
ATOM 624 O O . ASP A 1 75 ? 1.618 -8.568 -9.943 1.00 98.31 75 ASP A O 1
ATOM 628 N N . GLU A 1 76 ? -0.009 -7.048 -9.709 1.00 98.19 76 GLU A N 1
ATOM 629 C CA . GLU A 1 76 ? 0.004 -6.636 -11.116 1.00 98.19 76 GLU A CA 1
ATOM 630 C C . GLU A 1 76 ? 1.290 -5.906 -11.519 1.00 98.19 76 GLU A C 1
ATOM 632 O O . GLU A 1 76 ? 1.820 -6.152 -12.6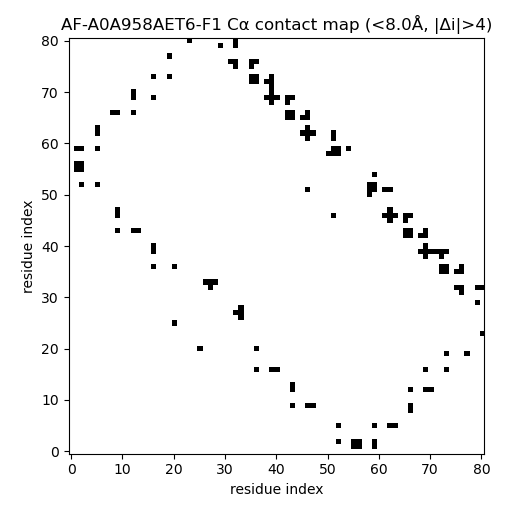07 1.00 98.19 76 GLU A O 1
ATOM 637 N N . ALA A 1 77 ? 1.830 -5.049 -10.654 1.00 96.69 77 ALA A N 1
ATOM 638 C CA . ALA A 1 77 ? 3.110 -4.388 -10.885 1.00 96.69 77 ALA A CA 1
ATOM 639 C C . ALA A 1 77 ? 4.281 -5.387 -10.863 1.00 96.69 77 ALA A C 1
ATOM 641 O O . ALA A 1 77 ? 5.153 -5.319 -11.724 1.00 96.69 77 ALA A O 1
ATOM 642 N N . ARG A 1 78 ? 4.288 -6.358 -9.938 1.00 95.94 78 ARG A N 1
ATOM 643 C CA . ARG A 1 78 ? 5.351 -7.376 -9.831 1.00 95.94 78 ARG A CA 1
ATOM 644 C C . ARG A 1 78 ? 5.453 -8.286 -11.050 1.00 95.94 78 ARG A C 1
ATOM 646 O O . ARG A 1 78 ? 6.544 -8.739 -11.362 1.00 95.94 78 ARG A O 1
ATOM 653 N N . LYS A 1 79 ? 4.353 -8.530 -11.768 1.00 96.19 79 LYS A N 1
ATOM 654 C CA . LYS A 1 79 ? 4.367 -9.280 -13.042 1.00 96.19 79 LYS A CA 1
ATOM 655 C C . LYS A 1 79 ? 5.125 -8.559 -14.169 1.00 96.19 79 LYS A C 1
ATOM 657 O O . LYS A 1 79 ? 5.302 -9.142 -15.234 1.00 96.19 79 LYS A O 1
ATOM 662 N N . ARG A 1 80 ? 5.491 -7.292 -13.960 1.00 91.56 80 ARG A N 1
ATOM 663 C CA . ARG A 1 80 ? 6.086 -6.377 -14.948 1.00 91.56 80 ARG A CA 1
ATOM 664 C C . ARG A 1 80 ? 7.454 -5.841 -14.511 1.00 91.56 80 ARG A C 1
ATOM 666 O O . ARG A 1 80 ? 7.974 -4.937 -15.157 1.00 91.56 80 ARG A O 1
ATOM 673 N N . LEU A 1 81 ? 7.981 -6.363 -13.403 1.00 82.50 81 LEU A N 1
ATOM 674 C CA . LEU A 1 81 ? 9.287 -6.029 -12.836 1.00 82.50 81 LEU A CA 1
ATOM 675 C C . LEU A 1 81 ? 10.362 -6.938 -13.438 1.00 82.50 81 LEU A C 1
ATOM 677 O O . LEU A 1 81 ? 11.462 -6.422 -13.721 1.00 82.50 81 LEU A O 1
#